Protein AF-E7R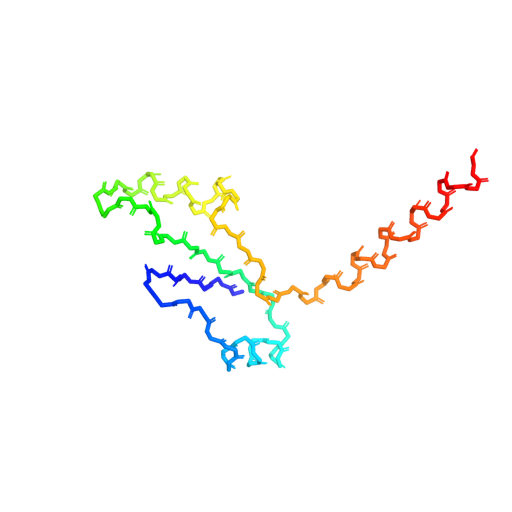CN0-F1 (afdb_monomer_lite)

Foldseek 3Di:
DEDEDEDDPDDPVNLVVCVVVLDWYKYFYCPPPDPDDDPVVVCCSVPVDCPRIDTSDDSCPVVVVVVVVVVVVVVVVD

Secondary structure (DSSP, 8-state):
-EEEESSSPPPHHHHHHHHHHT--EEEEE-TTS-SS--HHHHHHHHHT--TTEEEEE-TTHHHHHHHHHHHHHHHH--

Structure (mmCIF, N/CA/C/O backbone):
data_AF-E7RCN0-F1
#
_entry.id   AF-E7RCN0-F1
#
loop_
_atom_site.group_PDB
_atom_site.id
_atom_site.type_symbol
_atom_site.label_atom_id
_atom_site.label_alt_id
_atom_site.label_comp_id
_atom_site.label_asym_id
_atom_site.label_entity_id
_atom_site.label_seq_id
_atom_site.pdbx_PDB_ins_code
_atom_site.Cartn_x
_atom_site.Cartn_y
_atom_site.Cartn_z
_atom_site.occupancy
_atom_site.B_iso_or_equiv
_atom_site.auth_seq_id
_atom_site.auth_comp_id
_atom_site.auth_asym_id
_atom_site.auth_atom_id
_atom_site.pdbx_PDB_model_num
ATOM 1 N N . MET A 1 1 ? -1.276 -6.345 4.691 1.00 56.75 1 MET A N 1
ATOM 2 C CA . MET A 1 1 ? -1.434 -6.958 3.354 1.00 56.75 1 MET A CA 1
ATOM 3 C C . MET A 1 1 ? -0.995 -5.921 2.335 1.00 56.75 1 MET A C 1
ATOM 5 O O . MET A 1 1 ? -1.289 -4.751 2.547 1.00 56.75 1 MET A O 1
ATOM 9 N N . ILE A 1 2 ? -0.236 -6.298 1.308 1.00 59.59 2 ILE A N 1
ATOM 10 C CA . ILE A 1 2 ? 0.200 -5.371 0.252 1.00 59.59 2 ILE A CA 1
ATOM 11 C C . ILE A 1 2 ? -0.491 -5.820 -1.031 1.00 59.59 2 ILE A C 1
ATOM 13 O O . ILE A 1 2 ? -0.340 -6.974 -1.422 1.00 59.59 2 ILE A O 1
ATOM 17 N N . GLU A 1 3 ? -1.277 -4.937 -1.638 1.00 53.97 3 GLU A N 1
ATOM 18 C CA . GLU A 1 3 ? -1.952 -5.189 -2.912 1.00 53.97 3 GLU A CA 1
ATOM 19 C C . GLU A 1 3 ? -1.196 -4.422 -4.005 1.00 53.97 3 GLU A C 1
ATOM 21 O O . GLU A 1 3 ? -1.005 -3.207 -3.908 1.00 53.97 3 GLU A O 1
ATOM 26 N N . VAL A 1 4 ? -0.723 -5.138 -5.026 1.00 61.41 4 VAL A N 1
ATOM 27 C CA . VAL A 1 4 ? 0.036 -4.554 -6.141 1.00 61.41 4 VAL A CA 1
ATOM 28 C C . VAL A 1 4 ? -0.870 -4.481 -7.365 1.00 61.41 4 VAL A C 1
ATOM 30 O O . VAL A 1 4 ? -1.342 -5.509 -7.851 1.00 61.41 4 VAL A O 1
ATOM 33 N N . THR A 1 5 ? -1.097 -3.269 -7.871 1.00 60.56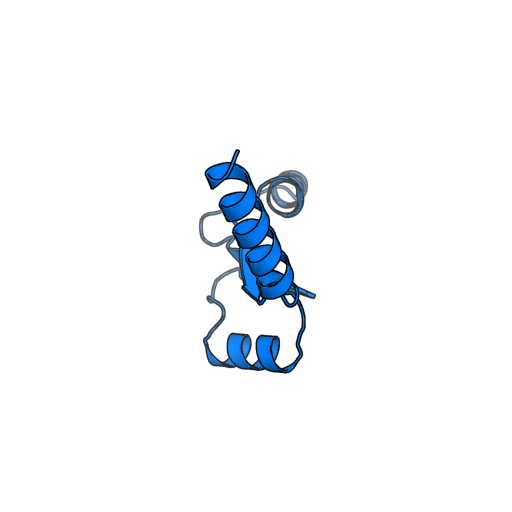 5 THR A N 1
ATOM 34 C CA . THR A 1 5 ? -1.963 -3.015 -9.023 1.00 60.56 5 THR A CA 1
ATOM 35 C C . THR A 1 5 ? -1.114 -2.620 -10.230 1.00 60.56 5 THR A C 1
ATOM 37 O O . THR A 1 5 ? -0.460 -1.581 -10.227 1.00 60.56 5 THR A O 1
ATOM 40 N N . VAL A 1 6 ? -1.133 -3.444 -11.282 1.00 53.56 6 VAL A N 1
ATOM 41 C CA . VAL A 1 6 ? -0.320 -3.217 -12.495 1.00 53.56 6 VAL A CA 1
ATOM 42 C C . VAL A 1 6 ? -1.118 -2.519 -13.607 1.00 53.56 6 VAL A C 1
ATOM 44 O O . VAL A 1 6 ? -0.562 -1.719 -14.351 1.00 53.56 6 VAL A O 1
ATOM 47 N N . THR A 1 7 ? -2.430 -2.768 -13.708 1.00 51.12 7 THR A N 1
ATOM 48 C CA . THR A 1 7 ? -3.270 -2.235 -14.806 1.00 51.12 7 THR A CA 1
ATOM 49 C C . THR A 1 7 ? -4.711 -1.889 -14.419 1.00 51.12 7 THR A C 1
ATOM 51 O O . THR A 1 7 ? -5.285 -0.977 -15.010 1.00 51.12 7 THR A O 1
ATOM 54 N N . HIS A 1 8 ? -5.310 -2.556 -13.425 1.00 60.91 8 HIS A N 1
ATOM 55 C CA . HIS A 1 8 ? -6.697 -2.310 -13.005 1.00 60.91 8 HIS A CA 1
ATOM 56 C C . HIS A 1 8 ? -6.759 -1.781 -11.575 1.00 60.91 8 HIS A C 1
ATOM 58 O O . HIS A 1 8 ? -6.502 -2.533 -10.639 1.00 60.91 8 HIS A O 1
ATOM 64 N N . LYS A 1 9 ? -7.116 -0.498 -11.417 1.00 65.44 9 LYS A N 1
ATOM 65 C CA . LYS A 1 9 ? -7.317 0.152 -10.110 1.00 65.44 9 LYS A CA 1
ATOM 66 C C . LYS A 1 9 ? -8.184 -0.716 -9.199 1.00 65.44 9 LYS A C 1
ATOM 68 O O . LYS A 1 9 ? -9.163 -1.301 -9.663 1.00 65.44 9 LYS A O 1
ATOM 73 N N . THR A 1 10 ? -7.854 -0.755 -7.909 1.00 73.38 10 THR A N 1
ATOM 74 C CA . THR A 1 10 ? -8.699 -1.437 -6.927 1.00 73.38 10 THR A CA 1
ATOM 75 C C . THR A 1 10 ? -10.102 -0.825 -6.927 1.00 73.38 10 THR A C 1
ATOM 77 O O . THR A 1 10 ? -10.248 0.382 -6.728 1.00 73.38 10 THR A O 1
ATOM 80 N N . ASP A 1 11 ? -11.125 -1.651 -7.144 1.00 83.12 11 ASP A N 1
ATOM 81 C CA . ASP A 1 11 ? -12.520 -1.212 -7.164 1.00 83.12 11 ASP A CA 1
ATOM 82 C C . ASP A 1 11 ? -13.105 -1.015 -5.752 1.00 83.12 11 ASP A C 1
ATOM 84 O O . ASP A 1 11 ? -12.550 -1.430 -4.727 1.00 83.12 11 ASP A O 1
ATOM 88 N N . GLU A 1 12 ? -14.262 -0.356 -5.687 1.00 86.75 12 GLU A N 1
ATOM 89 C CA . GLU A 1 12 ? -14.932 -0.054 -4.420 1.00 86.75 12 GLU A CA 1
ATOM 90 C C . GLU A 1 12 ? -15.354 -1.318 -3.657 1.00 86.75 12 GLU A C 1
ATOM 92 O O . GLU A 1 12 ? -15.296 -1.345 -2.424 1.00 86.75 12 GLU A O 1
ATOM 97 N N . ALA A 1 13 ? -15.717 -2.388 -4.372 1.00 88.12 13 ALA A N 1
ATOM 98 C CA . ALA A 1 13 ? -16.119 -3.657 -3.776 1.00 88.12 13 ALA A CA 1
ATOM 99 C C . ALA A 1 13 ? -14.955 -4.323 -3.020 1.00 88.12 13 ALA A C 1
ATOM 101 O O . ALA A 1 13 ? -15.120 -4.780 -1.880 1.00 88.12 13 ALA A O 1
ATOM 102 N N . LYS A 1 14 ? -13.751 -4.328 -3.605 1.00 84.56 14 LYS A N 1
ATOM 103 C CA . LYS A 1 14 ? -12.538 -4.855 -2.970 1.00 84.56 14 LYS A CA 1
ATOM 104 C C . LYS A 1 14 ? -12.127 -3.990 -1.781 1.00 84.56 14 LYS A C 1
ATOM 106 O O . LYS A 1 14 ? -11.822 -4.535 -0.718 1.00 84.56 14 LYS A O 1
ATOM 111 N N . ILE A 1 15 ? -12.208 -2.660 -1.900 1.00 88.25 15 ILE A N 1
ATOM 112 C CA . ILE A 1 15 ? -11.935 -1.737 -0.782 1.00 88.25 15 ILE A CA 1
ATOM 113 C C . ILE A 1 15 ? -12.894 -1.998 0.387 1.00 88.25 15 ILE A C 1
ATOM 115 O O . ILE A 1 15 ? -12.458 -2.062 1.539 1.00 88.25 15 ILE A O 1
ATOM 119 N N . ALA A 1 16 ? -14.189 -2.182 0.116 1.00 90.00 16 ALA A N 1
ATOM 120 C CA . ALA A 1 16 ? -15.181 -2.480 1.146 1.00 90.00 16 ALA A CA 1
ATOM 121 C C . ALA A 1 16 ? -14.866 -3.794 1.880 1.00 90.00 16 ALA A C 1
ATOM 123 O O . ALA A 1 16 ? -14.928 -3.850 3.111 1.00 90.00 16 ALA A O 1
ATOM 124 N N . LYS A 1 17 ? -14.446 -4.834 1.148 1.00 88.88 17 LYS A N 1
ATOM 125 C CA . LYS A 1 17 ? -14.020 -6.110 1.738 1.00 88.88 17 LYS A CA 1
ATOM 126 C C . LYS A 1 17 ? -12.771 -5.955 2.610 1.00 88.88 17 LYS A C 1
ATOM 128 O O . LYS A 1 17 ? -12.756 -6.468 3.725 1.00 88.88 17 LYS A O 1
ATOM 133 N N . ILE A 1 18 ? -11.762 -5.213 2.147 1.00 89.00 18 ILE A N 1
ATOM 134 C CA . ILE A 1 18 ? -10.538 -4.921 2.916 1.00 89.00 18 ILE A CA 1
ATOM 135 C C . ILE A 1 18 ? -10.877 -4.213 4.234 1.00 89.00 18 ILE A C 1
ATOM 137 O O . ILE A 1 18 ? -10.394 -4.616 5.293 1.00 89.00 18 ILE A O 1
ATOM 141 N N . LYS A 1 19 ? -11.750 -3.198 4.183 1.00 89.19 19 LYS A N 1
ATOM 142 C CA . LYS A 1 19 ? -12.223 -2.481 5.378 1.00 89.19 19 LYS A CA 1
ATOM 143 C C . LYS A 1 19 ? -12.961 -3.409 6.341 1.00 89.19 19 LYS A C 1
ATOM 145 O O . LYS A 1 19 ? -12.706 -3.356 7.538 1.00 89.19 19 LYS A O 1
ATOM 150 N N . LYS A 1 20 ? -13.832 -4.287 5.830 1.00 91.56 20 LYS A N 1
ATOM 151 C CA . LYS A 1 20 ? -14.563 -5.269 6.649 1.00 91.56 20 LYS A CA 1
ATOM 152 C C . LYS A 1 20 ? -13.627 -6.255 7.354 1.00 91.56 20 LYS A C 1
ATOM 154 O O . LYS A 1 20 ? -13.923 -6.672 8.467 1.00 91.56 20 LYS A O 1
ATOM 159 N N . LEU A 1 21 ? -12.517 -6.625 6.717 1.00 89.81 21 LEU A N 1
ATOM 160 C CA . LEU A 1 21 ? -11.507 -7.503 7.312 1.00 89.81 21 LEU A CA 1
ATOM 161 C C . LEU A 1 21 ? -10.625 -6.790 8.352 1.00 89.81 21 LEU A C 1
ATOM 163 O O . LEU A 1 21 ? -9.902 -7.467 9.075 1.00 89.81 21 LEU A O 1
ATOM 167 N N . GLY A 1 22 ? -10.655 -5.454 8.429 1.00 87.38 22 GLY A N 1
ATOM 168 C CA . GLY A 1 22 ? -9.821 -4.682 9.358 1.00 87.38 22 GLY A CA 1
ATOM 169 C C . GLY A 1 22 ? -8.324 -4.752 9.041 1.00 87.38 22 GLY A C 1
ATOM 170 O O . GLY A 1 22 ? -7.488 -4.563 9.919 1.00 87.38 22 GLY A O 1
ATOM 171 N N . ILE A 1 23 ? -7.953 -5.058 7.794 1.00 85.56 23 ILE A N 1
ATOM 172 C CA . ILE A 1 23 ? -6.551 -5.269 7.418 1.00 85.56 23 ILE A CA 1
ATOM 173 C C . ILE A 1 23 ? -5.987 -4.007 6.775 1.00 85.56 23 ILE A C 1
ATOM 175 O O . ILE A 1 23 ? -6.422 -3.584 5.701 1.00 85.56 23 ILE A O 1
ATOM 179 N N . SER A 1 24 ? -4.942 -3.451 7.385 1.00 87.69 24 SER A N 1
ATOM 180 C CA . SER A 1 24 ? -4.183 -2.351 6.787 1.00 87.69 24 SER A CA 1
ATOM 181 C C . SER A 1 24 ? -3.592 -2.766 5.434 1.00 87.69 24 SER A C 1
ATOM 183 O O . SER A 1 24 ? -2.882 -3.777 5.332 1.00 87.69 24 SER A O 1
ATOM 185 N N . SER A 1 25 ? -3.914 -1.982 4.405 1.00 89.38 25 SER A N 1
ATOM 186 C CA . SER A 1 25 ? -3.624 -2.279 3.004 1.00 89.38 25 SER A CA 1
ATOM 187 C C . SER A 1 25 ? -3.238 -1.022 2.228 1.00 89.38 25 SER A C 1
ATOM 189 O O . SER A 1 25 ? -3.937 -0.002 2.264 1.00 89.38 25 SER A O 1
ATOM 191 N N . LEU A 1 26 ? -2.125 -1.130 1.507 1.00 88.50 26 LEU A N 1
ATOM 192 C CA . LEU A 1 26 ? -1.619 -0.140 0.561 1.00 88.50 26 LEU A CA 1
ATOM 193 C C . LEU A 1 26 ? -1.902 -0.624 -0.863 1.00 88.50 26 LEU A C 1
ATOM 195 O O . LEU A 1 26 ? -1.773 -1.817 -1.131 1.00 88.50 26 LEU A O 1
ATOM 199 N N . GLU A 1 27 ? -2.244 0.305 -1.749 1.00 87.38 27 GLU A N 1
ATOM 200 C CA . GLU A 1 27 ? -2.146 0.114 -3.195 1.00 87.38 27 GLU A CA 1
ATOM 201 C C . GLU A 1 27 ? -0.824 0.712 -3.672 1.00 87.38 27 GLU A C 1
ATOM 203 O O . GLU A 1 27 ? -0.471 1.826 -3.272 1.00 87.38 27 GLU A O 1
ATOM 208 N N . ILE A 1 28 ? -0.125 -0.029 -4.530 1.00 88.06 28 ILE A N 1
ATOM 209 C CA . ILE A 1 28 ? 1.031 0.455 -5.283 1.00 88.06 28 ILE A CA 1
ATOM 210 C C . ILE A 1 28 ? 0.621 0.564 -6.754 1.00 88.06 28 ILE A C 1
ATOM 212 O O . ILE A 1 28 ? 0.256 -0.447 -7.355 1.00 88.06 28 ILE A O 1
ATOM 216 N N . ASP A 1 29 ? 0.655 1.777 -7.304 1.00 87.00 29 ASP A N 1
ATOM 217 C CA . ASP A 1 29 ? 0.304 2.080 -8.693 1.00 87.00 29 ASP A CA 1
ATOM 218 C C . ASP A 1 29 ? 1.566 2.130 -9.560 1.00 87.00 29 ASP A C 1
ATOM 220 O O . ASP A 1 29 ? 2.347 3.078 -9.490 1.00 87.00 29 ASP A O 1
ATOM 224 N N . LEU A 1 30 ? 1.762 1.100 -10.383 1.00 87.06 30 LEU A N 1
ATOM 225 C CA . LEU A 1 30 ? 2.892 1.013 -11.312 1.00 87.06 30 LEU A CA 1
ATOM 226 C C . LEU A 1 30 ? 2.514 1.414 -12.748 1.00 87.06 30 LEU A C 1
ATOM 228 O O . LEU A 1 30 ? 3.318 1.232 -13.660 1.00 87.06 30 LEU A O 1
ATOM 232 N N . SER A 1 31 ? 1.313 1.960 -12.979 1.00 85.38 31 SER A N 1
ATOM 233 C CA . SER A 1 31 ? 0.798 2.225 -14.335 1.00 85.38 31 SER A CA 1
ATOM 234 C C . SER A 1 31 ? 1.619 3.247 -15.131 1.00 85.38 31 SER A C 1
ATOM 236 O O . SER A 1 31 ? 1.629 3.199 -16.360 1.00 85.38 31 SER A O 1
ATOM 238 N N . ALA A 1 32 ? 2.327 4.146 -14.442 1.00 83.81 32 ALA A N 1
ATOM 239 C CA . ALA A 1 32 ? 3.202 5.154 -15.041 1.00 83.81 32 ALA A CA 1
ATOM 240 C C . ALA A 1 32 ? 4.661 4.685 -15.217 1.00 83.81 32 ALA A C 1
ATOM 242 O O . ALA A 1 32 ? 5.478 5.418 -15.777 1.00 83.81 32 ALA A O 1
ATOM 243 N N . ILE A 1 33 ? 5.008 3.486 -14.738 1.00 86.62 33 ILE A N 1
ATOM 244 C CA . ILE A 1 33 ? 6.366 2.947 -14.816 1.00 86.62 33 ILE A CA 1
ATOM 245 C C . ILE A 1 33 ? 6.591 2.301 -16.188 1.00 86.62 33 ILE A C 1
ATOM 247 O O . ILE A 1 33 ? 5.698 1.676 -16.764 1.00 86.62 33 ILE A O 1
ATOM 251 N N . LYS A 1 34 ? 7.805 2.451 -16.732 1.00 86.44 34 LYS A N 1
ATOM 252 C CA . LYS A 1 34 ? 8.201 1.781 -17.979 1.00 86.44 34 LYS A CA 1
ATOM 253 C C . LYS A 1 34 ? 8.057 0.263 -17.818 1.00 86.44 34 LYS A C 1
ATOM 255 O O . LYS A 1 34 ? 8.256 -0.275 -16.739 1.00 86.44 34 LYS A O 1
ATOM 260 N N . ARG A 1 35 ? 7.721 -0.453 -18.894 1.00 81.00 35 ARG A N 1
ATOM 261 C CA . ARG A 1 35 ? 7.608 -1.925 -18.838 1.00 81.00 35 ARG A CA 1
ATOM 262 C C . ARG A 1 35 ? 8.964 -2.620 -18.733 1.00 81.00 35 ARG A C 1
ATOM 264 O O . ARG A 1 35 ? 9.059 -3.702 -18.170 1.00 81.00 35 ARG A O 1
ATOM 271 N N . GLU A 1 36 ? 9.992 -1.985 -19.277 1.00 88.75 36 GLU A N 1
ATOM 272 C CA . GLU A 1 36 ? 11.373 -2.446 -19.235 1.00 88.75 36 GLU A CA 1
ATOM 273 C C . GLU A 1 36 ? 12.070 -1.755 -18.059 1.00 88.75 36 GLU A C 1
ATOM 275 O O . GLU A 1 36 ? 12.626 -0.668 -18.209 1.00 88.75 36 GLU A O 1
ATOM 280 N N . ILE A 1 37 ? 11.971 -2.358 -16.873 1.00 91.50 37 ILE A N 1
ATOM 281 C CA . ILE A 1 37 ? 12.742 -1.964 -15.686 1.00 91.50 37 ILE A CA 1
ATOM 282 C C . ILE A 1 37 ? 13.515 -3.165 -15.167 1.00 91.50 37 ILE A C 1
ATOM 284 O O . ILE A 1 37 ? 13.075 -4.313 -15.286 1.00 91.50 37 ILE A O 1
ATOM 288 N N . SER A 1 38 ? 14.657 -2.904 -14.550 1.00 93.31 38 SER A N 1
ATOM 289 C CA . SER A 1 38 ? 15.393 -3.920 -13.814 1.00 93.31 38 SER A CA 1
ATOM 290 C C . SER A 1 38 ? 14.690 -4.272 -12.501 1.00 93.31 38 SER A C 1
ATOM 292 O O . SER A 1 38 ? 13.950 -3.480 -11.913 1.00 93.31 38 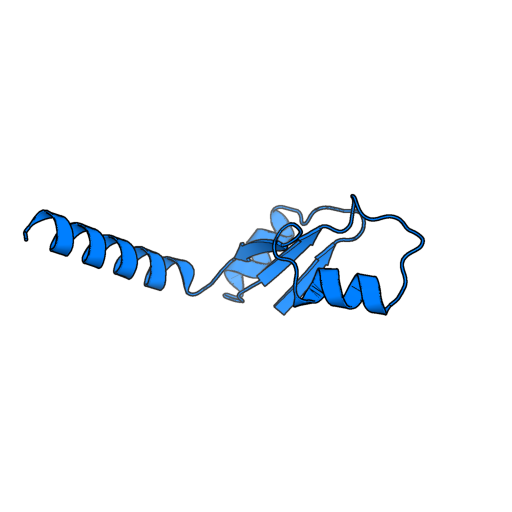SER A O 1
ATOM 294 N N . VAL A 1 39 ? 14.991 -5.464 -11.983 1.00 91.94 39 VAL A N 1
ATOM 295 C CA . VAL A 1 39 ? 14.544 -5.897 -10.648 1.00 91.94 39 VAL A CA 1
ATOM 296 C C . VAL A 1 39 ? 14.991 -4.910 -9.567 1.00 91.94 39 VAL A C 1
ATOM 298 O O . VAL A 1 39 ? 14.243 -4.646 -8.630 1.00 91.94 39 VAL A O 1
ATOM 301 N N . ARG A 1 40 ? 16.186 -4.324 -9.717 1.00 93.25 40 ARG A N 1
ATOM 302 C CA . ARG A 1 40 ? 16.723 -3.357 -8.758 1.00 93.25 40 ARG A CA 1
ATOM 303 C C . ARG A 1 40 ? 15.939 -2.046 -8.756 1.00 93.25 40 ARG A C 1
ATOM 305 O O . ARG A 1 40 ? 15.675 -1.497 -7.693 1.00 93.25 40 ARG A O 1
ATOM 312 N N . GLU A 1 41 ? 15.556 -1.553 -9.928 1.00 91.31 41 GLU A N 1
ATOM 313 C CA . GLU A 1 41 ? 14.708 -0.362 -10.040 1.00 91.31 41 GLU A CA 1
ATOM 314 C C . GLU A 1 41 ? 13.312 -0.625 -9.470 1.00 91.31 41 GLU A C 1
ATOM 316 O O . GLU A 1 41 ? 12.783 0.211 -8.740 1.00 91.31 41 GLU A O 1
ATOM 321 N N . LEU A 1 42 ? 12.743 -1.811 -9.718 1.00 91.06 42 LEU A N 1
ATOM 322 C CA . LEU A 1 42 ? 11.471 -2.200 -9.112 1.00 91.06 42 LEU A CA 1
ATOM 323 C C . LEU A 1 42 ? 11.564 -2.232 -7.582 1.00 91.06 42 LEU A C 1
ATOM 325 O O . LEU A 1 42 ? 10.678 -1.720 -6.907 1.00 91.06 42 LEU A O 1
ATOM 329 N N . GLU A 1 43 ? 12.631 -2.804 -7.026 1.00 92.38 43 GLU A N 1
ATOM 330 C CA . GLU A 1 43 ? 12.858 -2.845 -5.579 1.00 92.38 43 GLU A CA 1
ATOM 331 C C . GLU A 1 43 ? 12.902 -1.435 -4.974 1.00 92.38 43 GLU A C 1
ATOM 333 O O . GLU A 1 43 ? 12.210 -1.172 -3.992 1.00 92.38 43 GLU A O 1
ATOM 338 N N . LEU A 1 44 ? 13.635 -0.509 -5.599 1.00 91.88 44 LEU A N 1
ATOM 339 C CA . LEU A 1 44 ? 13.693 0.890 -5.165 1.00 91.88 44 LEU A CA 1
ATOM 340 C C . LEU A 1 44 ? 12.297 1.535 -5.159 1.00 91.88 44 LEU A C 1
ATOM 342 O O . LEU A 1 44 ? 11.880 2.105 -4.150 1.00 91.88 44 LEU A O 1
ATOM 346 N N . ILE A 1 45 ? 11.523 1.354 -6.231 1.00 90.56 45 ILE A N 1
ATOM 347 C CA . ILE A 1 45 ? 10.148 1.865 -6.337 1.00 90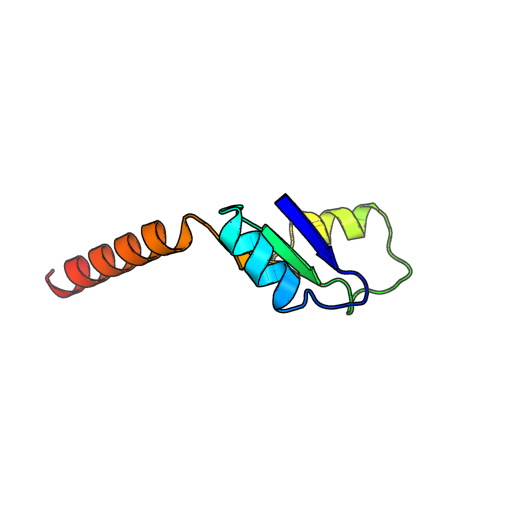.56 45 ILE A CA 1
ATOM 348 C C . ILE A 1 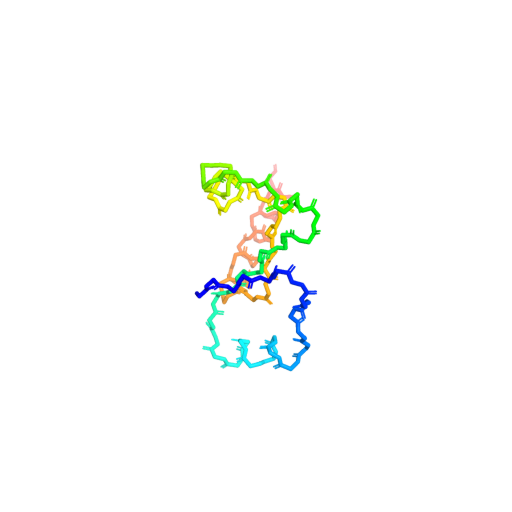45 ? 9.235 1.258 -5.258 1.00 90.56 45 ILE A C 1
ATOM 350 O O . ILE A 1 45 ? 8.392 1.941 -4.664 1.00 90.56 45 ILE A O 1
ATOM 354 N N . LEU A 1 46 ? 9.373 -0.042 -4.987 1.00 89.12 46 LEU A N 1
ATOM 355 C CA . LEU A 1 46 ? 8.521 -0.766 -4.045 1.00 89.12 46 LEU A CA 1
ATOM 356 C C . LEU A 1 46 ? 8.883 -0.511 -2.583 1.00 89.12 46 LEU A C 1
ATOM 358 O O . LEU A 1 46 ? 7.973 -0.511 -1.754 1.00 89.12 46 LEU A O 1
ATOM 362 N N . ILE A 1 47 ? 10.142 -0.244 -2.254 1.00 90.12 47 ILE A N 1
ATOM 363 C CA . ILE A 1 47 ? 10.597 -0.146 -0.861 1.00 90.12 47 ILE A CA 1
ATOM 364 C C . ILE A 1 47 ? 10.903 1.297 -0.458 1.00 90.12 47 ILE A C 1
ATOM 366 O O . ILE A 1 47 ? 10.396 1.755 0.564 1.00 90.12 47 ILE A O 1
ATOM 370 N N . GLU A 1 48 ? 11.652 2.025 -1.281 1.00 89.25 48 GLU A N 1
ATOM 371 C CA . GLU A 1 48 ? 12.195 3.342 -0.926 1.00 89.25 48 GLU A CA 1
ATOM 372 C C . GLU A 1 48 ? 11.259 4.490 -1.329 1.00 89.25 48 GLU A C 1
ATOM 374 O O . GLU A 1 48 ? 11.168 5.509 -0.643 1.00 89.25 48 GLU A O 1
ATOM 379 N N . GLU A 1 49 ? 10.514 4.340 -2.427 1.00 88.75 49 GLU A N 1
ATOM 380 C CA . GLU A 1 49 ? 9.701 5.437 -2.955 1.00 88.75 49 GLU A CA 1
ATOM 381 C C . GLU A 1 49 ? 8.262 5.439 -2.433 1.00 88.75 49 GLU A C 1
ATOM 383 O O . GLU A 1 49 ? 7.550 4.443 -2.492 1.00 88.75 49 GLU A O 1
ATOM 388 N N . ILE A 1 50 ? 7.759 6.586 -1.980 1.00 88.38 50 ILE A N 1
ATOM 389 C CA . ILE A 1 50 ? 6.369 6.707 -1.501 1.00 88.38 50 ILE A CA 1
ATOM 390 C C . ILE A 1 50 ? 5.388 7.194 -2.572 1.00 88.38 50 ILE A C 1
ATOM 392 O O . ILE A 1 50 ? 4.183 7.023 -2.406 1.00 88.38 50 ILE A O 1
ATOM 396 N N . GLY A 1 51 ? 5.881 7.781 -3.668 1.00 90.00 51 GLY A N 1
ATOM 397 C CA . GLY A 1 51 ? 5.054 8.474 -4.667 1.00 90.00 51 GLY A CA 1
ATOM 398 C C . GLY A 1 51 ? 4.025 7.581 -5.365 1.00 90.00 51 GLY A C 1
ATOM 399 O O . GLY A 1 51 ? 2.959 8.051 -5.748 1.00 90.00 51 GLY A O 1
ATOM 400 N N . TYR A 1 52 ? 4.309 6.283 -5.457 1.00 87.88 52 TYR A N 1
ATOM 401 C CA . TYR A 1 52 ? 3.438 5.292 -6.092 1.00 87.88 52 TYR A CA 1
ATOM 402 C C . TYR A 1 52 ? 2.501 4.587 -5.112 1.00 87.88 52 TYR A C 1
ATOM 404 O O . TYR A 1 52 ? 1.783 3.671 -5.504 1.00 87.88 52 TYR A O 1
ATOM 412 N N . LYS A 1 53 ? 2.516 4.961 -3.828 1.00 89.44 53 LYS A N 1
ATOM 413 C CA . LYS A 1 53 ? 1.809 4.240 -2.768 1.00 89.44 53 LYS A CA 1
ATOM 414 C C . LYS A 1 53 ? 0.677 5.075 -2.195 1.00 89.44 53 LYS A C 1
ATOM 416 O O . LYS A 1 53 ? 0.854 6.242 -1.854 1.00 89.44 53 LYS A O 1
ATOM 421 N N . LYS A 1 54 ? -0.481 4.450 -1.988 1.00 89.00 54 LYS A N 1
ATOM 422 C CA . LYS A 1 54 ? -1.591 5.065 -1.251 1.00 89.00 54 LYS A CA 1
ATOM 423 C C . LYS A 1 54 ? -2.265 4.076 -0.315 1.00 89.00 54 LYS A C 1
ATOM 425 O O . LYS A 1 54 ? -2.382 2.890 -0.611 1.00 89.00 54 LYS A O 1
ATOM 430 N N . TRP A 1 55 ? -2.762 4.571 0.812 1.00 89.88 55 TRP A N 1
ATOM 431 C CA . TRP A 1 55 ? -3.584 3.769 1.716 1.00 89.88 55 TRP A CA 1
ATOM 432 C C . TRP A 1 55 ? -4.960 3.510 1.103 1.00 89.88 55 TRP A C 1
ATOM 434 O O . TRP A 1 55 ? -5.704 4.450 0.835 1.00 89.88 55 TRP A O 1
ATOM 444 N N . LEU A 1 56 ? -5.323 2.236 0.950 1.00 89.00 56 LEU A N 1
ATOM 445 C CA . LEU A 1 56 ? -6.711 1.828 0.707 1.00 89.00 56 LEU A CA 1
ATOM 446 C C . LEU A 1 56 ? -7.488 1.766 2.027 1.00 89.00 56 LEU A C 1
ATOM 448 O O . LEU A 1 56 ? -8.642 2.187 2.125 1.00 89.00 56 LEU A O 1
ATOM 452 N N . HIS A 1 57 ? -6.827 1.253 3.063 1.00 90.25 57 HIS A N 1
ATOM 453 C CA . HIS A 1 57 ? -7.316 1.228 4.432 1.00 90.25 57 HIS A CA 1
ATOM 454 C C . HIS A 1 57 ? -6.126 1.162 5.388 1.00 90.25 57 HIS A C 1
ATOM 456 O O . HIS A 1 57 ? -5.190 0.401 5.167 1.00 90.25 57 HIS A O 1
ATOM 462 N N . ASN A 1 58 ? -6.167 1.940 6.464 1.00 91.69 58 ASN A N 1
ATOM 463 C CA . ASN A 1 58 ? -5.234 1.824 7.577 1.00 91.69 58 ASN A CA 1
ATOM 464 C C . ASN A 1 58 ? -6.074 1.708 8.846 1.00 91.69 58 ASN A C 1
ATOM 466 O O . ASN A 1 58 ? -6.774 2.651 9.218 1.00 91.69 58 ASN A O 1
ATOM 470 N N . GLU A 1 59 ? -6.019 0.537 9.471 1.00 90.00 59 GLU A N 1
ATOM 471 C CA . GLU A 1 59 ? -6.835 0.180 10.636 1.00 90.00 59 GLU A CA 1
ATOM 472 C C . GLU A 1 59 ? -6.551 1.110 11.827 1.00 90.00 59 GLU A C 1
ATOM 474 O O . GLU A 1 59 ? -7.462 1.515 12.547 1.00 90.00 59 GLU A O 1
ATOM 479 N N . LYS A 1 60 ? -5.313 1.601 11.939 1.00 88.81 60 LYS A N 1
ATOM 480 C CA . LYS A 1 60 ? -4.881 2.519 12.999 1.00 88.81 60 LYS A CA 1
ATOM 481 C C . LYS A 1 60 ? -5.029 3.997 12.641 1.00 88.81 60 LYS A C 1
ATOM 483 O O . LYS A 1 60 ? -4.697 4.855 13.459 1.00 88.81 60 LYS A O 1
ATOM 488 N N . MET A 1 61 ? -5.524 4.334 11.448 1.00 89.75 61 MET A N 1
ATOM 489 C CA . MET A 1 61 ? -5.609 5.726 10.986 1.00 89.75 61 MET A CA 1
ATOM 490 C C . MET A 1 61 ? -6.377 6.611 11.971 1.00 89.75 61 MET A C 1
ATOM 492 O O . MET A 1 61 ? -5.929 7.709 12.288 1.00 89.75 61 MET A O 1
ATOM 496 N N . ASN A 1 62 ? -7.511 6.131 12.485 1.00 84.31 62 ASN A N 1
ATOM 497 C CA . ASN A 1 62 ? -8.339 6.904 13.411 1.00 84.31 62 ASN A CA 1
ATOM 498 C C . ASN A 1 62 ? -7.625 7.162 14.743 1.00 84.31 62 ASN A C 1
ATOM 500 O O . ASN A 1 62 ? -7.688 8.276 15.256 1.00 84.31 62 ASN A O 1
ATOM 504 N N . PHE A 1 63 ? -6.885 6.175 15.255 1.00 88.19 63 PHE A N 1
ATOM 505 C CA . PHE A 1 63 ? -6.070 6.330 16.459 1.00 88.19 63 PHE A CA 1
ATOM 506 C C . PHE A 1 63 ? -5.012 7.428 16.286 1.00 88.19 63 PHE A C 1
ATOM 508 O O . PHE A 1 63 ? -4.886 8.319 17.127 1.00 88.19 63 PHE A O 1
ATOM 515 N N . TYR A 1 64 ? -4.279 7.414 15.169 1.00 89.25 64 TYR A N 1
ATOM 516 C CA . TYR A 1 64 ? -3.254 8.426 14.908 1.00 89.25 64 TYR A CA 1
ATOM 517 C C . TYR A 1 64 ? -3.843 9.810 14.615 1.00 89.25 64 TYR A C 1
ATOM 519 O O . TYR A 1 64 ? -3.303 10.805 15.095 1.00 89.25 64 TYR A O 1
ATOM 527 N N . LYS A 1 65 ? -4.973 9.888 13.897 1.00 87.50 65 LYS A N 1
ATOM 528 C CA . LYS A 1 65 ? -5.698 11.149 13.675 1.00 87.50 65 LYS A CA 1
ATOM 529 C C . LYS A 1 65 ? -6.145 11.783 14.989 1.00 87.50 65 LYS A C 1
ATOM 531 O O . LYS A 1 65 ? -5.907 12.969 15.190 1.00 87.50 65 LYS A O 1
ATOM 536 N N . ALA 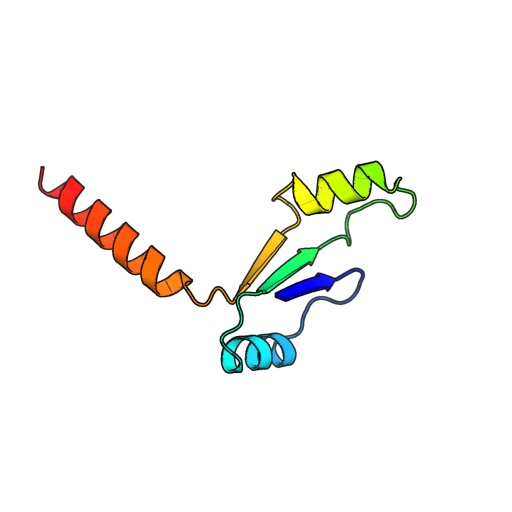A 1 66 ? -6.740 10.994 15.885 1.00 86.69 66 ALA A N 1
ATOM 537 C CA . ALA A 1 66 ? -7.180 11.477 17.190 1.00 86.69 66 ALA A CA 1
ATOM 538 C C . ALA A 1 66 ? -6.009 12.065 17.988 1.00 86.69 66 ALA A C 1
ATOM 540 O O . ALA A 1 66 ? -6.115 13.183 18.485 1.00 86.69 66 ALA A O 1
ATOM 541 N N . ARG A 1 67 ? -4.867 11.361 18.025 1.00 89.69 67 ARG A N 1
ATOM 542 C CA . ARG A 1 67 ? -3.647 11.848 18.688 1.00 89.69 67 ARG A CA 1
ATOM 543 C C . ARG A 1 67 ? -3.117 13.142 18.076 1.00 89.69 67 ARG A C 1
ATOM 545 O O . ARG A 1 67 ? -2.739 14.047 18.810 1.00 89.69 67 ARG A O 1
ATOM 552 N N . ALA A 1 68 ? -3.077 13.243 16.748 1.00 88.94 68 ALA A N 1
ATOM 553 C CA . ALA A 1 68 ? -2.584 14.441 16.069 1.00 88.94 68 ALA A CA 1
ATOM 554 C C . ALA A 1 68 ? -3.421 15.687 16.410 1.00 88.94 68 ALA A C 1
ATOM 556 O O . ALA A 1 68 ? -2.856 16.755 16.642 1.00 88.94 68 ALA A O 1
ATOM 557 N N . LEU A 1 69 ? -4.747 15.539 16.494 1.00 87.38 69 LEU A N 1
ATOM 558 C CA . LEU A 1 69 ? -5.652 16.622 16.886 1.00 87.38 69 LEU A CA 1
ATOM 559 C C . LEU A 1 69 ? -5.431 17.054 18.341 1.00 87.38 69 LEU A C 1
ATOM 561 O O . LEU A 1 69 ? -5.295 18.248 18.594 1.00 87.38 69 LEU A O 1
ATOM 565 N N . THR A 1 70 ? -5.275 16.103 19.269 1.00 87.25 70 THR A N 1
ATOM 566 C CA . THR A 1 70 ? -5.006 16.424 20.685 1.00 87.25 70 THR A CA 1
ATOM 567 C C . THR A 1 70 ? -3.702 17.208 20.847 1.00 87.25 70 THR A C 1
ATOM 569 O O . THR A 1 70 ? -3.660 18.203 21.566 1.00 87.25 70 THR A O 1
ATOM 572 N N . PHE A 1 71 ? -2.632 16.820 20.143 1.00 82.44 71 PHE A N 1
ATOM 573 C CA . PHE A 1 71 ? -1.372 17.576 20.166 1.00 82.44 71 PHE A CA 1
ATOM 574 C C . PHE A 1 71 ? -1.517 18.999 19.605 1.00 82.44 71 PHE A C 1
ATOM 576 O O . PHE A 1 71 ? -0.890 19.928 20.118 1.00 82.44 71 PHE A O 1
ATOM 583 N N . ALA A 1 72 ? -2.321 19.180 18.555 1.00 79.88 72 ALA A N 1
ATOM 584 C CA . ALA A 1 72 ? -2.551 20.492 17.956 1.00 79.88 72 ALA A CA 1
ATOM 585 C C . ALA A 1 72 ? -3.327 21.433 18.894 1.00 79.88 72 ALA A C 1
ATOM 587 O O . ALA A 1 72 ? -3.024 22.623 18.945 1.00 79.88 72 ALA A O 1
ATOM 588 N N . GLU A 1 73 ? -4.292 20.911 19.651 1.00 79.25 73 GLU A N 1
ATOM 589 C CA . GLU A 1 73 ? -5.063 21.673 20.643 1.00 79.25 73 GLU A CA 1
ATOM 590 C C . GLU A 1 73 ? -4.193 22.114 21.826 1.00 79.25 73 GLU A C 1
ATOM 592 O O . GLU A 1 73 ? -4.218 23.284 22.210 1.00 79.25 73 GLU A O 1
ATOM 597 N N . VAL A 1 74 ? -3.329 21.228 22.333 1.00 73.31 74 VAL A N 1
ATOM 598 C CA . VAL A 1 74 ? -2.373 21.560 23.406 1.00 73.31 74 VAL A CA 1
ATOM 599 C C . VAL A 1 74 ? -1.433 22.697 22.986 1.00 73.31 74 VAL A C 1
ATOM 601 O O . VAL A 1 74 ? -1.208 23.625 23.757 1.00 73.31 74 VAL A O 1
ATOM 604 N N . LYS A 1 75 ? -0.938 22.691 21.741 1.00 63.47 75 LYS A N 1
ATOM 605 C CA . LYS A 1 75 ? -0.072 23.763 21.216 1.00 63.47 75 LYS A CA 1
ATOM 606 C C . LYS A 1 75 ? -0.760 25.115 21.030 1.00 63.47 75 LYS A C 1
ATOM 608 O O . LYS A 1 75 ? -0.059 26.111 20.958 1.00 63.47 75 LYS A O 1
ATOM 613 N N . LYS A 1 76 ? -2.088 25.166 20.894 1.00 64.94 76 LYS A N 1
ATOM 614 C CA . LYS A 1 76 ? -2.824 26.439 20.784 1.00 64.94 76 LYS A CA 1
ATOM 615 C C . LYS A 1 76 ? -3.031 27.127 22.134 1.00 64.94 76 LYS A C 1
ATOM 617 O O . LYS A 1 76 ? -3.450 28.278 22.156 1.00 64.94 76 LYS A O 1
ATOM 622 N N . THR A 1 77 ? -2.791 26.409 23.229 1.00 58.22 77 THR A N 1
ATOM 623 C CA . THR A 1 77 ? -3.080 26.862 24.597 1.00 58.22 77 THR A CA 1
ATOM 624 C C . THR A 1 77 ? -1.804 27.220 25.380 1.00 58.22 77 THR A C 1
ATOM 626 O O . THR A 1 77 ? -1.907 27.722 26.495 1.00 58.22 77 THR A O 1
ATOM 629 N N . ASN A 1 78 ? -0.625 26.988 24.788 1.00 50.34 78 ASN A N 1
ATOM 630 C CA . ASN A 1 78 ? 0.703 27.405 25.259 1.00 50.34 78 ASN A CA 1
ATOM 631 C C . ASN A 1 78 ? 1.262 28.496 24.344 1.00 50.34 78 ASN A C 1
ATOM 633 O O . ASN A 1 78 ? 2.051 29.322 24.848 1.00 50.34 78 ASN A O 1
#

Sequence (78 aa):
MIEVTVTHKTDEAKIAKIKKLGISSLEIDLSAIKREISVRELELILIEEIGYKKWLHNEKMNFYKARALTFAEVKKTN

pLDDT: mean 82.89, std 11.63, range [50.34, 93.31]

Organism: NCBI:txid933115

Radius of gyration: 16.79 Å; chains: 1; bounding box: 33×35×44 Å